Protein AF-Q9BGL7-F1 (afdb_monomer)

Solvent-accessible surface area (backbone atoms only — not comparable to full-atom values): 7805 Å² total; per-residue (Å²): 90,52,77,91,74,36,44,70,76,86,77,72,82,90,53,62,71,31,93,57,94,52,81,46,32,44,68,58,51,50,57,29,46,49,38,41,24,74,58,48,70,72,44,89,47,84,64,27,54,40,20,85,64,95,82,85,87,75,83,83,62,59,10,37,64,45,50,52,55,53,28,73,76,73,50,76,74,89,54,94,72,74,89,81,40,64,73,70,86,56,92,82,46,90,81,64,74,72,78,47,74,51,78,58,99,90,42,61,40,39,29,41,93,98,43,76,46,64,91,79,134

Mean predicted aligned error: 3.04 Å

Foldseek 3Di:
DDPDCQLPDDDDPVFDEDCFQDPPDPVLVVVLSNLVSLPDAADPFPPASSHPDDDDQGDRDGAQVSLVRSCVVVNFDPDPDGDHHHDDDDPPDPPDDFPDWDDDPNWIWTHDDSDIDTDDD

Secondary structure (DSSP, 8-state):
--STTTT-----TTS--BSSSSS-BHHHHHHHHHHHHTTPPPPS-TTSTT-SS----SS----HHHHHHHHHHH---SSSS---PPPPPPTT-TT---SEEEEETTEEEEEETTEEE----

pLDDT: mean 97.13, std 2.94, range [72.5, 98.81]

Sequence (121 aa):
PGVGIGGDAHFDDDEWWTSNFQDYNLYRVAAHEFGHSLGLAHSTDIGALMYPSYTFSGDVQLSQDDIDGIQAIYGPSQNPTQPVGPQTPEVCDSKLTFDAITTIRGEVMFFKDRFYMRTNP

Organism: Ovis aries (NCBI:txid9940)

Radius of gyration: 17.11 Å; Cα contacts (8 Å, |Δi|>4): 147; chains: 1; bounding box: 42×31×48 Å

InterPro domains:
  IPR001818 Peptidase M10, metallopeptidase [PF00413] (1-75)
  IPR018487 Hemopexin-like repeats [PF00045] (98-121)
  IPR018487 Hemopexin-like repeats [PS51642] (89-121)
  IPR021190 Peptidase M10A [PR00138] (29-54)
  IPR021190 Peptidase M10A [PR00138] (62-75)
  IPR024079 Metallopeptidase, catalytic domain superfamily [G3DSA:3.40.390.10] (1-83)
  IPR036375 Hemopexin-like domain superfamily [G3DSA:2.110.10.10] (84-121)
  IPR036375 Hemopexin-like domain superfamily [SSF50923] (85-120)

Structure (mmCIF, N/CA/C/O backbone):
data_AF-Q9BGL7-F1
#
_entry.id   AF-Q9BGL7-F1
#
loop_
_atom_site.group_PDB
_atom_site.id
_atom_site.type_symbol
_atom_site.label_atom_id
_atom_site.label_alt_id
_atom_site.label_comp_id
_atom_site.label_asym_id
_atom_site.label_entity_id
_atom_site.label_seq_id
_atom_site.pdbx_PDB_ins_code
_atom_site.Cartn_x
_atom_site.Cartn_y
_atom_site.Cartn_z
_atom_site.occupancy
_atom_site.B_iso_or_equiv
_atom_site.auth_seq_id
_atom_site.auth_comp_id
_atom_site.auth_asym_id
_atom_site.auth_atom_id
_atom_site.pdbx_PDB_model_num
ATOM 1 N N . PRO A 1 1 ? 11.298 -7.322 -14.234 1.00 90.25 1 PRO A N 1
ATOM 2 C CA . PRO A 1 1 ? 12.024 -6.444 -15.191 1.00 90.25 1 PRO A CA 1
ATOM 3 C C . PRO A 1 1 ? 12.777 -7.236 -16.278 1.00 90.25 1 PRO A C 1
ATOM 5 O O . PRO A 1 1 ? 13.497 -8.177 -15.947 1.00 90.25 1 PRO A O 1
ATOM 8 N N . GLY A 1 2 ? 12.619 -6.886 -17.561 1.00 93.62 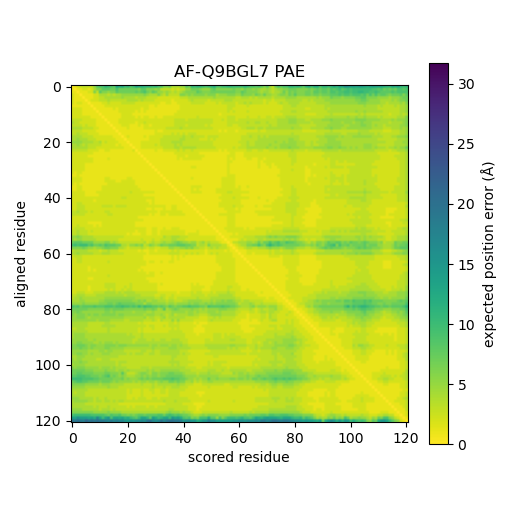2 GLY A N 1
ATOM 9 C CA . GLY A 1 2 ? 13.288 -7.616 -18.645 1.00 93.62 2 GLY A CA 1
ATOM 10 C C . GLY A 1 2 ? 13.076 -7.034 -20.045 1.00 93.62 2 GLY A C 1
ATOM 11 O O . GLY A 1 2 ? 12.510 -5.964 -20.206 1.00 93.62 2 GLY A O 1
ATOM 12 N N . VAL A 1 3 ? 13.557 -7.743 -21.068 1.00 96.06 3 VAL A N 1
ATOM 13 C CA . VAL A 1 3 ? 13.360 -7.375 -22.484 1.00 96.06 3 VAL A CA 1
ATOM 14 C C . VAL A 1 3 ? 11.988 -7.820 -23.001 1.00 96.06 3 VAL A C 1
ATOM 16 O O . VAL A 1 3 ? 11.363 -8.711 -22.426 1.00 96.06 3 VAL A O 1
ATOM 19 N N . GLY A 1 4 ? 11.539 -7.249 -24.121 1.00 96.88 4 GLY A N 1
ATOM 20 C CA . GLY A 1 4 ? 10.216 -7.545 -24.677 1.00 96.88 4 GLY A CA 1
ATOM 21 C C . GLY A 1 4 ? 9.127 -6.973 -23.774 1.00 96.88 4 GLY A C 1
ATOM 22 O O . GLY A 1 4 ? 9.187 -5.796 -23.453 1.00 96.88 4 GLY A O 1
ATOM 23 N N . ILE A 1 5 ? 8.197 -7.817 -23.326 1.00 96.44 5 ILE A N 1
ATOM 24 C CA . ILE A 1 5 ? 7.098 -7.443 -22.412 1.00 96.44 5 ILE A CA 1
ATOM 25 C C . ILE A 1 5 ? 7.534 -7.310 -20.937 1.00 96.44 5 ILE A C 1
ATOM 27 O O . ILE A 1 5 ? 6.720 -7.284 -20.015 1.00 96.44 5 ILE A O 1
ATOM 31 N N . GLY A 1 6 ? 8.842 -7.343 -20.674 1.00 97.62 6 GLY A N 1
ATOM 32 C CA . GLY A 1 6 ? 9.393 -7.364 -19.326 1.00 97.62 6 GLY A CA 1
ATOM 33 C C . GLY A 1 6 ? 9.222 -6.030 -18.604 1.00 97.62 6 GLY A C 1
ATOM 34 O O . GLY A 1 6 ? 10.095 -5.173 -18.675 1.00 97.62 6 GLY A O 1
ATOM 35 N N . GLY A 1 7 ? 8.163 -5.911 -17.810 1.00 97.75 7 GLY A N 1
ATOM 36 C CA . GLY A 1 7 ? 7.815 -4.683 -17.089 1.00 97.75 7 GLY A CA 1
ATOM 37 C C . GLY A 1 7 ? 6.502 -4.057 -17.553 1.00 97.75 7 GLY A C 1
ATOM 38 O O . GLY A 1 7 ? 6.088 -3.058 -16.969 1.00 97.75 7 GLY A O 1
ATOM 39 N N . ASP A 1 8 ? 5.842 -4.642 -18.551 1.00 98.62 8 ASP A N 1
ATOM 40 C CA . ASP A 1 8 ? 4.508 -4.229 -18.975 1.00 98.62 8 ASP A CA 1
ATOM 41 C C . ASP A 1 8 ? 3.498 -4.429 -17.834 1.00 98.62 8 ASP A C 1
ATOM 43 O O . ASP A 1 8 ? 3.573 -5.406 -17.085 1.00 98.62 8 ASP A O 1
ATOM 47 N N . ALA A 1 9 ? 2.547 -3.503 -17.722 1.00 98.50 9 ALA A N 1
ATOM 48 C CA . ALA A 1 9 ? 1.411 -3.581 -16.812 1.00 98.50 9 ALA A CA 1
ATOM 49 C C . ALA A 1 9 ? 0.126 -3.513 -17.641 1.00 98.50 9 ALA A C 1
ATOM 51 O O . ALA A 1 9 ? -0.032 -2.614 -18.471 1.00 98.50 9 ALA A O 1
ATOM 52 N N . HIS A 1 10 ? -0.774 -4.473 -17.440 1.00 98.38 10 HIS A N 1
ATOM 53 C CA . HIS A 1 10 ? -2.066 -4.531 -18.117 1.00 98.38 10 HIS A CA 1
ATOM 54 C C . HIS A 1 10 ? -3.174 -4.328 -17.088 1.00 98.38 10 HIS A C 1
ATOM 56 O O . HIS A 1 10 ? -3.134 -4.914 -16.010 1.00 98.38 10 HIS A O 1
ATOM 62 N N . PHE A 1 11 ? -4.163 -3.516 -17.443 1.00 98.56 11 PHE A N 1
ATOM 63 C CA . PHE A 1 11 ? -5.301 -3.181 -16.596 1.00 98.56 11 PHE A CA 1
ATOM 64 C C . PHE A 1 11 ? -6.564 -3.718 -17.265 1.00 98.56 11 PHE A C 1
ATOM 66 O O . PHE A 1 11 ? -6.704 -3.588 -18.482 1.00 98.56 11 PHE A O 1
ATOM 73 N N . ASP A 1 12 ? -7.443 -4.349 -16.490 1.00 98.56 12 ASP A N 1
ATOM 74 C CA . ASP A 1 12 ? -8.706 -4.882 -16.999 1.00 98.56 12 ASP A CA 1
ATOM 75 C C . ASP A 1 12 ? -9.666 -3.733 -17.351 1.00 98.56 12 ASP A C 1
ATOM 77 O O . ASP A 1 12 ? -9.986 -2.899 -16.505 1.00 98.56 12 ASP A O 1
ATOM 81 N N . ASP A 1 13 ? -10.086 -3.651 -18.612 1.00 98.31 13 ASP A N 1
ATOM 82 C CA . ASP A 1 13 ? -10.982 -2.592 -19.101 1.00 98.31 13 ASP A CA 1
ATOM 83 C C . ASP A 1 13 ? -12.460 -2.895 -18.791 1.00 98.31 13 ASP A C 1
ATOM 85 O O . ASP A 1 13 ? -13.316 -2.029 -18.966 1.00 98.31 13 ASP A O 1
ATOM 89 N N . ASP A 1 14 ? -12.766 -4.099 -18.286 1.00 98.44 14 ASP A N 1
ATOM 90 C CA . ASP A 1 14 ? -14.087 -4.414 -17.734 1.00 98.44 14 ASP A CA 1
ATOM 91 C C . ASP A 1 14 ? -14.310 -3.735 -16.362 1.00 98.44 14 ASP A C 1
ATOM 93 O O . ASP A 1 14 ? -15.455 -3.607 -15.912 1.00 98.44 14 ASP A O 1
ATOM 97 N N . GLU A 1 15 ? -13.243 -3.247 -15.712 1.00 98.19 15 GLU A N 1
ATOM 98 C CA . GLU A 1 15 ? -13.324 -2.527 -14.441 1.00 98.19 15 GLU A CA 1
ATOM 99 C C . GLU A 1 15 ? -13.648 -1.039 -14.619 1.00 98.19 15 GLU A C 1
ATOM 101 O O . GLU A 1 15 ? -13.128 -0.336 -15.489 1.00 98.19 15 GLU A O 1
ATOM 106 N N . TRP A 1 16 ? -14.483 -0.503 -13.724 1.00 98.19 16 TRP A N 1
ATOM 107 C CA . TRP A 1 16 ? -14.784 0.928 -13.711 1.00 98.19 16 TRP A CA 1
ATOM 108 C C . TRP A 1 16 ? -13.669 1.716 -13.013 1.00 98.19 16 TRP A C 1
ATOM 110 O O . TRP A 1 16 ? -13.669 1.893 -11.792 1.00 98.19 16 TRP A O 1
ATOM 120 N N . TRP A 1 17 ? -12.715 2.214 -13.799 1.00 98.56 17 TRP A N 1
ATOM 121 C CA . TRP A 1 17 ? -11.580 2.983 -13.293 1.00 98.56 17 TRP A CA 1
ATOM 122 C C . TRP A 1 17 ? -11.982 4.350 -12.740 1.00 98.56 17 TRP A C 1
ATOM 124 O O . TRP A 1 17 ? -12.583 5.183 -13.424 1.00 98.56 17 TRP A O 1
ATOM 134 N N . THR A 1 18 ? -11.577 4.622 -11.501 1.00 98.25 18 THR A N 1
ATOM 135 C CA . THR A 1 18 ? -11.852 5.887 -10.814 1.00 98.25 18 THR A CA 1
ATOM 136 C C . THR A 1 18 ? -10.568 6.623 -10.434 1.00 98.25 18 THR A C 1
ATOM 138 O O . THR A 1 18 ? -9.466 6.069 -10.397 1.00 98.25 18 THR A O 1
ATOM 141 N N . SER A 1 19 ? -10.722 7.907 -10.116 1.00 97.00 19 SER A N 1
ATOM 142 C CA . SER A 1 19 ? -9.680 8.760 -9.536 1.00 97.00 19 SER A CA 1
ATOM 143 C C . SER A 1 19 ? -10.022 9.218 -8.113 1.00 97.00 19 SER A C 1
ATOM 145 O O . SER A 1 19 ? -9.426 10.168 -7.607 1.00 97.00 19 SER A O 1
ATOM 147 N N . ASN A 1 20 ? -11.016 8.588 -7.480 1.00 96.25 20 ASN A N 1
ATOM 148 C CA . ASN A 1 20 ? -11.516 8.940 -6.152 1.00 96.25 20 ASN A CA 1
ATOM 149 C C . ASN A 1 20 ? -11.575 7.683 -5.258 1.00 96.25 20 ASN A C 1
ATOM 151 O O . ASN A 1 20 ? -10.883 6.708 -5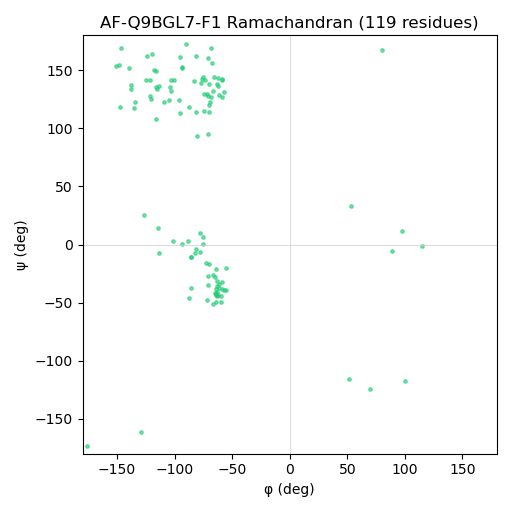.530 1.00 96.25 20 ASN A O 1
ATOM 155 N N . PHE A 1 21 ? -12.342 7.714 -4.168 1.00 96.06 21 PHE A N 1
ATOM 156 C CA . PHE A 1 21 ? -12.434 6.603 -3.214 1.00 96.06 21 PHE A CA 1
ATOM 157 C C . PHE A 1 21 ? -13.312 5.428 -3.652 1.00 96.06 21 PHE A C 1
ATOM 159 O O . PHE A 1 21 ? -13.404 4.447 -2.924 1.00 96.06 21 PHE A O 1
ATOM 166 N N . GLN A 1 22 ? -14.013 5.556 -4.775 1.00 97.12 22 GLN A N 1
ATOM 167 C CA . GLN A 1 22 ? -14.846 4.499 -5.323 1.00 97.12 22 GLN A CA 1
ATOM 168 C C . GLN A 1 22 ? -13.965 3.460 -6.003 1.00 97.12 22 GLN A C 1
ATOM 170 O O . GLN A 1 22 ? -13.024 3.809 -6.717 1.00 97.12 22 GLN A O 1
ATOM 175 N N . ASP A 1 23 ? -14.298 2.193 -5.818 1.00 96.75 23 ASP A N 1
ATOM 176 C CA . ASP A 1 23 ? -13.549 1.117 -6.450 1.00 96.75 23 ASP A CA 1
ATOM 177 C C . ASP A 1 23 ? -13.815 1.112 -7.972 1.00 96.75 23 ASP A C 1
ATOM 179 O O . ASP A 1 23 ? -14.950 1.345 -8.394 1.00 96.75 23 ASP A O 1
ATOM 183 N N . TYR A 1 24 ? -12.811 0.911 -8.833 1.00 97.94 24 TYR A N 1
ATOM 184 C CA . TYR A 1 24 ? -11.384 0.711 -8.530 1.00 97.94 24 TYR A CA 1
ATOM 185 C C . TYR A 1 24 ? -10.558 1.964 -8.837 1.00 97.94 24 TYR A C 1
ATOM 187 O O . TYR A 1 24 ? -10.530 2.459 -9.964 1.00 97.94 24 TYR A O 1
ATOM 195 N N . ASN A 1 25 ? -9.825 2.471 -7.844 1.00 98.44 25 ASN A N 1
ATOM 196 C CA . ASN A 1 25 ? -8.935 3.615 -8.050 1.00 98.44 25 ASN A CA 1
ATOM 197 C C . ASN A 1 25 ? -7.715 3.239 -8.919 1.00 98.44 25 ASN A C 1
ATOM 199 O O . ASN A 1 25 ? -6.844 2.484 -8.478 1.00 98.44 25 ASN A O 1
ATOM 203 N N . LEU A 1 26 ? -7.614 3.815 -10.123 1.00 98.44 26 LEU A N 1
ATOM 204 C CA . LEU A 1 26 ? -6.561 3.484 -11.093 1.00 98.44 26 LEU A CA 1
ATOM 205 C C . LEU A 1 26 ? -5.160 3.841 -10.583 1.00 98.44 26 LEU A C 1
ATOM 207 O O . LEU A 1 26 ? -4.218 3.087 -10.801 1.00 98.44 26 LEU A O 1
ATOM 211 N N . TYR A 1 27 ? -5.008 4.963 -9.872 1.00 98.38 27 TYR A N 1
ATOM 212 C CA . TYR A 1 27 ? -3.709 5.367 -9.324 1.00 98.38 27 TYR A CA 1
ATOM 213 C C . TYR A 1 27 ? -3.194 4.354 -8.291 1.00 98.38 27 TYR A C 1
ATOM 215 O O . TYR A 1 27 ? -2.021 3.985 -8.319 1.00 98.38 27 TYR A O 1
ATOM 223 N N . ARG A 1 28 ? -4.080 3.838 -7.430 1.00 98.50 28 ARG A N 1
ATOM 224 C CA . ARG A 1 28 ? -3.754 2.796 -6.446 1.00 98.50 28 ARG A CA 1
ATOM 225 C C . ARG A 1 28 ? -3.312 1.485 -7.095 1.00 98.50 28 ARG A C 1
ATOM 227 O O . ARG A 1 28 ? -2.358 0.878 -6.604 1.00 98.50 28 ARG A O 1
ATOM 234 N N . VAL A 1 29 ? -4.015 1.036 -8.136 1.00 98.62 29 VAL A N 1
ATOM 235 C CA . VAL A 1 29 ? -3.689 -0.220 -8.834 1.00 98.62 29 VAL A CA 1
ATOM 236 C C . VAL A 1 29 ? -2.413 -0.051 -9.652 1.00 98.62 29 VAL A C 1
ATOM 238 O O . VAL A 1 29 ? -1.483 -0.827 -9.486 1.00 98.62 29 VAL A O 1
ATOM 241 N N . ALA A 1 30 ? -2.289 1.024 -10.434 1.00 98.69 30 ALA A N 1
ATOM 242 C CA . ALA A 1 30 ? -1.087 1.285 -11.224 1.00 98.69 30 ALA A CA 1
ATOM 243 C C . ALA A 1 30 ? 0.183 1.363 -10.368 1.00 98.69 30 ALA A C 1
ATOM 245 O O . ALA A 1 30 ? 1.222 0.844 -10.764 1.00 98.69 30 ALA A O 1
ATOM 246 N N . ALA A 1 31 ? 0.105 1.961 -9.177 1.00 98.69 31 ALA A N 1
ATOM 247 C CA . ALA A 1 31 ? 1.244 2.008 -8.270 1.00 98.69 31 ALA A CA 1
ATOM 248 C C . ALA A 1 31 ? 1.684 0.600 -7.800 1.00 98.69 31 ALA A C 1
ATOM 250 O O . ALA A 1 31 ? 2.884 0.361 -7.675 1.00 98.69 31 ALA A O 1
ATOM 251 N N . HIS A 1 32 ? 0.744 -0.332 -7.590 1.00 98.75 32 HIS A N 1
ATOM 252 C CA . HIS A 1 32 ? 1.040 -1.740 -7.285 1.00 98.75 32 HIS A CA 1
ATOM 253 C C . HIS A 1 32 ? 1.689 -2.445 -8.481 1.00 98.75 32 HIS A C 1
ATOM 255 O O . HIS A 1 32 ? 2.775 -3.010 -8.357 1.00 98.75 32 HIS A O 1
ATOM 261 N N . GLU A 1 33 ? 1.078 -2.343 -9.664 1.00 98.81 33 GLU A N 1
ATOM 262 C CA . GLU A 1 33 ? 1.591 -3.010 -10.866 1.00 98.81 33 GLU A CA 1
ATOM 263 C C . GLU A 1 33 ? 2.989 -2.513 -11.246 1.00 98.81 33 GLU A C 1
ATOM 265 O O . GLU A 1 33 ? 3.866 -3.297 -11.607 1.00 98.81 33 GLU A O 1
ATOM 270 N N . PHE A 1 34 ? 3.262 -1.216 -11.084 1.00 98.81 34 PHE A N 1
ATOM 271 C CA . PHE A 1 34 ? 4.604 -0.684 -11.308 1.00 98.81 34 PHE A CA 1
ATOM 272 C C . PHE A 1 34 ? 5.629 -1.197 -10.293 1.00 98.81 34 PHE A C 1
ATOM 274 O O . PHE A 1 34 ? 6.804 -1.318 -10.643 1.00 98.81 34 PHE A O 1
ATOM 281 N N . GLY A 1 35 ? 5.218 -1.576 -9.081 1.00 98.81 35 GLY A N 1
ATOM 282 C CA . GLY A 1 35 ? 6.080 -2.316 -8.164 1.00 98.81 35 GLY A CA 1
ATOM 283 C C . GLY A 1 35 ? 6.537 -3.651 -8.761 1.00 98.81 35 GLY A C 1
ATOM 284 O O . GLY A 1 35 ? 7.736 -3.944 -8.754 1.00 98.81 35 GLY A O 1
ATOM 285 N N . HIS A 1 36 ? 5.631 -4.413 -9.382 1.00 98.75 36 HIS A N 1
ATOM 286 C CA . HIS A 1 36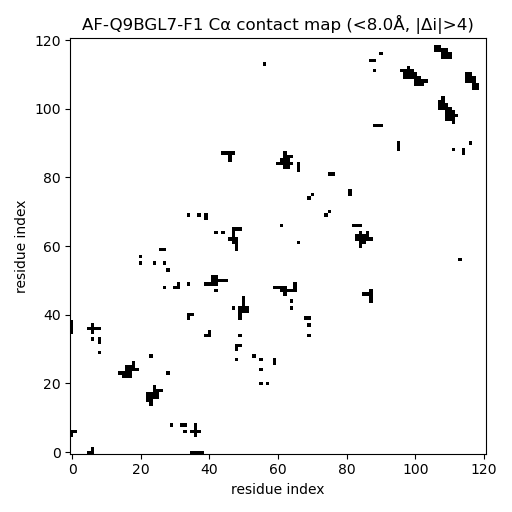 ? 5.987 -5.632 -10.121 1.00 98.75 36 HIS A CA 1
ATOM 287 C C . HIS A 1 36 ? 6.879 -5.358 -11.328 1.00 98.75 36 HIS A C 1
ATOM 289 O O . HIS A 1 36 ? 7.880 -6.057 -11.532 1.00 98.75 36 HIS A O 1
ATOM 295 N N . SER A 1 37 ? 6.578 -4.314 -12.103 1.00 98.75 37 SER A N 1
ATOM 296 C CA . SER A 1 37 ? 7.416 -3.899 -13.232 1.00 98.75 37 SER A CA 1
ATOM 297 C C . SER A 1 37 ? 8.863 -3.637 -12.798 1.00 98.75 37 SER A C 1
ATOM 299 O O . SER A 1 37 ? 9.807 -4.046 -13.485 1.00 98.75 37 SER A O 1
ATOM 301 N N . LEU A 1 38 ? 9.032 -3.034 -11.616 1.00 98.62 38 LEU A N 1
ATOM 302 C CA . LEU A 1 38 ? 10.314 -2.746 -10.968 1.00 98.62 38 LEU A CA 1
ATOM 303 C C . LEU A 1 38 ? 10.920 -3.948 -10.218 1.00 98.62 38 LEU A C 1
ATOM 305 O O . LEU A 1 38 ? 12.056 -3.879 -9.762 1.00 98.62 38 LEU A O 1
ATOM 309 N N . GLY A 1 39 ? 10.231 -5.087 -10.156 1.00 98.44 39 GLY A N 1
ATOM 310 C CA . GLY A 1 39 ? 10.770 -6.340 -9.627 1.00 98.44 39 GLY A CA 1
ATOM 311 C C . GLY A 1 39 ? 10.418 -6.649 -8.173 1.00 98.44 39 GLY 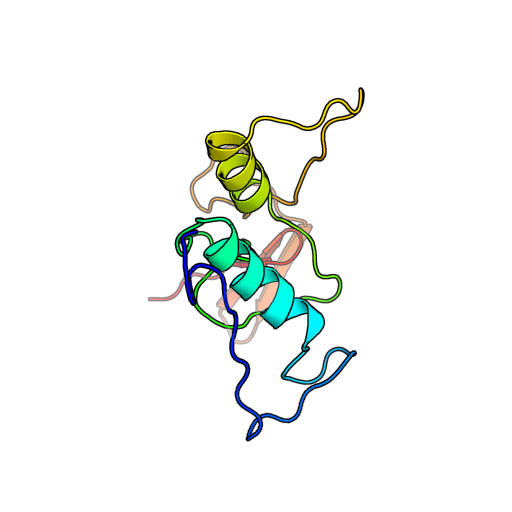A C 1
ATOM 312 O O . GLY A 1 39 ? 10.991 -7.587 -7.620 1.00 98.44 39 GLY A O 1
ATOM 313 N N . LEU A 1 40 ? 9.480 -5.921 -7.565 1.00 98.75 40 LEU A N 1
ATOM 314 C CA . LEU A 1 40 ? 8.899 -6.311 -6.282 1.00 98.75 40 LEU A CA 1
ATOM 315 C C . LEU A 1 40 ? 7.938 -7.490 -6.462 1.00 98.75 40 LEU A C 1
ATOM 317 O O . LEU A 1 40 ? 7.185 -7.566 -7.434 1.00 98.75 40 LEU A O 1
ATOM 321 N N . ALA A 1 41 ? 7.956 -8.413 -5.504 1.00 98.56 41 ALA A N 1
ATOM 322 C CA . ALA A 1 41 ? 6.924 -9.432 -5.359 1.00 98.56 41 ALA A CA 1
ATOM 323 C C . ALA A 1 41 ? 5.801 -8.913 -4.449 1.00 98.56 41 ALA A C 1
ATOM 325 O O . ALA A 1 41 ? 5.923 -7.850 -3.841 1.00 98.56 41 ALA A O 1
ATOM 326 N N . HIS A 1 42 ? 4.716 -9.678 -4.340 1.00 98.75 42 HIS A N 1
ATOM 327 C CA . HIS A 1 42 ? 3.690 -9.392 -3.344 1.00 98.75 42 HIS A CA 1
ATOM 328 C C . HIS A 1 42 ? 4.264 -9.410 -1.923 1.00 98.75 42 HIS A C 1
ATOM 330 O O . HIS A 1 42 ? 5.075 -10.279 -1.588 1.00 98.75 42 HIS A O 1
ATOM 336 N N . SER A 1 43 ? 3.764 -8.504 -1.087 1.00 98.69 43 SER A N 1
ATOM 337 C CA . SER A 1 43 ? 4.023 -8.489 0.351 1.00 98.69 43 SER A CA 1
ATOM 338 C C . SER A 1 43 ? 2.931 -9.231 1.122 1.00 98.69 43 SER A C 1
ATOM 340 O O . SER A 1 43 ? 1.776 -9.309 0.696 1.00 98.69 43 SER A O 1
ATOM 342 N N . THR A 1 44 ? 3.288 -9.771 2.285 1.00 98.44 44 THR A N 1
ATOM 343 C CA . THR A 1 44 ? 2.322 -10.276 3.271 1.00 98.44 44 THR A CA 1
ATOM 344 C C . THR A 1 44 ? 1.816 -9.182 4.212 1.00 98.44 44 THR A C 1
ATOM 346 O O . THR A 1 44 ? 0.871 -9.425 4.961 1.00 98.44 44 THR A O 1
ATOM 349 N N . ASP A 1 45 ? 2.430 -7.997 4.191 1.00 98.38 45 ASP A N 1
ATOM 350 C CA . ASP A 1 45 ? 1.992 -6.841 4.964 1.00 98.38 45 ASP A CA 1
ATOM 351 C C . ASP A 1 45 ? 0.731 -6.224 4.333 1.00 98.38 45 ASP A C 1
ATOM 353 O O . ASP A 1 45 ? 0.769 -5.677 3.234 1.00 98.38 45 ASP A O 1
ATOM 357 N N . ILE A 1 46 ? -0.397 -6.278 5.048 1.00 97.69 46 ILE A N 1
ATOM 358 C CA . ILE A 1 46 ? -1.692 -5.741 4.595 1.00 97.69 46 ILE A CA 1
ATOM 359 C C . ILE A 1 46 ? -1.697 -4.217 4.392 1.00 97.69 46 ILE A C 1
ATOM 361 O O . ILE A 1 46 ? -2.552 -3.685 3.681 1.00 97.69 46 ILE A O 1
ATOM 365 N N . GLY A 1 47 ? -0.769 -3.498 5.023 1.00 97.44 47 GLY A N 1
ATOM 366 C CA . GLY A 1 47 ? -0.611 -2.055 4.862 1.00 97.44 47 GLY A CA 1
ATOM 367 C C . GLY A 1 47 ? 0.261 -1.645 3.682 1.00 97.44 47 GLY A C 1
ATOM 368 O O . GLY A 1 47 ? 0.279 -0.450 3.359 1.00 97.44 47 GLY A O 1
ATOM 369 N N . ALA A 1 48 ? 0.964 -2.602 3.068 1.00 98.38 48 ALA A N 1
ATOM 370 C CA . ALA A 1 48 ? 1.809 -2.382 1.908 1.00 98.38 48 ALA A CA 1
ATOM 371 C C . ALA A 1 48 ? 0.983 -2.198 0.638 1.00 98.38 48 ALA A C 1
ATOM 373 O O . ALA A 1 48 ? -0.044 -2.846 0.412 1.00 98.38 48 ALA A O 1
ATOM 374 N N . LEU A 1 49 ? 1.467 -1.318 -0.230 1.00 98.31 49 LEU A N 1
ATOM 375 C CA . LEU A 1 49 ? 0.931 -1.137 -1.566 1.00 98.31 49 LEU A CA 1
ATOM 376 C C . LEU A 1 49 ? 1.007 -2.452 -2.347 1.00 98.31 49 LEU A C 1
ATOM 378 O O . LEU A 1 4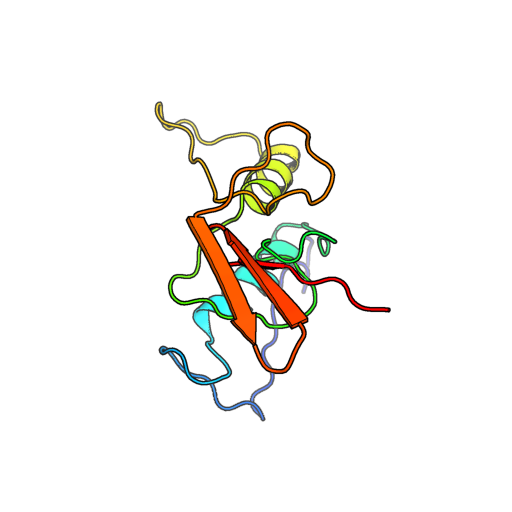9 ? 0.041 -2.778 -3.042 1.00 98.31 49 LEU A O 1
ATOM 382 N N . MET A 1 50 ? 2.098 -3.210 -2.165 1.00 98.75 50 MET A N 1
ATOM 383 C CA . MET A 1 50 ? 2.354 -4.524 -2.767 1.00 98.75 50 MET A CA 1
ATOM 384 C C . MET A 1 50 ? 1.569 -5.691 -2.142 1.00 98.75 50 MET A C 1
ATOM 386 O O . MET A 1 50 ? 1.792 -6.843 -2.519 1.00 98.75 50 MET A O 1
ATOM 390 N N . TYR A 1 51 ? 0.638 -5.451 -1.213 1.00 98.62 51 TYR A N 1
ATOM 391 C CA . TYR A 1 51 ? -0.283 -6.499 -0.761 1.00 98.62 51 TYR A CA 1
ATOM 392 C C . TYR A 1 51 ? -1.171 -6.984 -1.928 1.00 98.62 51 TYR A C 1
ATOM 394 O O . TYR A 1 51 ? -1.684 -6.144 -2.669 1.00 98.62 51 TYR A O 1
ATOM 402 N N . PRO A 1 52 ? -1.394 -8.302 -2.109 1.00 98.31 52 PRO A N 1
ATOM 403 C CA . PRO A 1 52 ? -2.027 -8.851 -3.316 1.00 98.31 52 PRO A CA 1
ATOM 404 C C . PRO A 1 52 ? -3.521 -8.541 -3.467 1.00 98.31 52 PRO A C 1
ATOM 406 O O . PRO A 1 52 ? -4.083 -8.742 -4.538 1.00 98.31 52 PRO A O 1
ATOM 409 N N . SER A 1 53 ? -4.210 -8.131 -2.399 1.00 98.31 53 SER A N 1
ATOM 410 C CA . SER A 1 53 ? -5.632 -7.769 -2.472 1.00 98.31 53 SER A CA 1
ATOM 411 C C . SER A 1 53 ? -5.806 -6.257 -2.533 1.00 98.31 53 SER A C 1
ATOM 413 O O . SER A 1 53 ? -5.118 -5.524 -1.822 1.00 98.31 53 SER A O 1
ATOM 415 N N . TYR A 1 54 ? -6.770 -5.796 -3.335 1.00 97.19 54 TYR A N 1
ATOM 416 C CA . TYR A 1 54 ? -7.089 -4.376 -3.443 1.00 97.19 54 TYR A CA 1
ATOM 417 C C . TYR A 1 54 ? -7.501 -3.792 -2.085 1.00 97.19 54 TYR A C 1
ATOM 419 O O . TYR A 1 54 ? -8.406 -4.292 -1.416 1.00 97.19 54 TYR A O 1
ATOM 427 N N . THR A 1 55 ? -6.836 -2.705 -1.695 1.00 94.25 55 THR A N 1
ATOM 428 C CA . THR A 1 55 ? -7.155 -1.916 -0.504 1.00 94.25 55 THR A CA 1
ATOM 429 C C . THR A 1 55 ? -7.042 -0.432 -0.827 1.00 94.25 55 THR A C 1
ATOM 431 O O . THR A 1 55 ? -6.081 0.010 -1.466 1.00 94.25 55 THR A O 1
ATOM 434 N N . PHE A 1 56 ? -7.997 0.363 -0.348 1.00 94.88 56 PHE A N 1
ATOM 435 C CA . PHE A 1 56 ? -7.979 1.813 -0.504 1.00 94.88 56 PHE A CA 1
ATOM 436 C C . PHE A 1 56 ? -8.331 2.495 0.818 1.00 94.88 56 PHE A C 1
ATOM 438 O O . PHE A 1 56 ? -9.374 2.236 1.410 1.00 94.88 56 PHE A O 1
ATOM 445 N N . SER A 1 57 ? -7.428 3.346 1.308 1.00 91.69 57 SER A N 1
ATOM 446 C CA . SER A 1 57 ? -7.543 4.015 2.617 1.00 91.69 57 SER A CA 1
ATOM 447 C C . SER A 1 57 ? -7.404 5.538 2.513 1.00 91.69 57 SER A C 1
ATOM 449 O O . SER A 1 57 ? -7.017 6.195 3.476 1.00 91.69 57 SER A O 1
ATOM 451 N N . GLY A 1 58 ? -7.728 6.104 1.344 1.00 90.81 58 GLY A N 1
ATOM 452 C CA . GLY A 1 58 ? -7.519 7.516 1.031 1.00 90.81 58 GLY A CA 1
ATOM 453 C C . GLY A 1 58 ? -6.259 7.707 0.195 1.00 90.81 58 GLY A C 1
ATOM 454 O O . GLY A 1 58 ? -6.183 7.208 -0.924 1.00 90.81 58 GLY A O 1
ATOM 455 N N . ASP A 1 59 ? -5.272 8.425 0.720 1.00 92.12 59 ASP A N 1
ATOM 456 C CA . ASP A 1 59 ? -4.062 8.736 -0.040 1.00 92.12 59 ASP A CA 1
ATOM 457 C C . ASP A 1 59 ? -3.232 7.477 -0.344 1.00 92.12 59 ASP A C 1
ATOM 459 O O . ASP A 1 59 ? -2.948 6.653 0.533 1.00 92.12 59 ASP A O 1
ATOM 463 N N . VAL A 1 60 ? -2.818 7.336 -1.606 1.00 96.44 60 VAL A N 1
ATOM 464 C CA . VAL A 1 60 ? -1.918 6.262 -2.044 1.00 96.44 60 VAL A CA 1
ATOM 465 C C . VAL A 1 60 ? -0.488 6.670 -1.709 1.00 96.44 60 VAL A C 1
ATOM 467 O O . VAL A 1 60 ? 0.049 7.629 -2.264 1.00 96.44 60 VAL A O 1
ATOM 470 N N . GLN A 1 61 ? 0.119 5.919 -0.798 1.00 96.00 61 GLN A N 1
ATOM 471 C CA . GLN A 1 61 ? 1.469 6.133 -0.289 1.00 96.00 61 GLN A CA 1
ATOM 472 C C . GLN A 1 61 ? 2.180 4.789 -0.133 1.00 96.00 61 GLN A C 1
ATOM 474 O O . GLN A 1 61 ? 1.528 3.770 0.098 1.00 96.00 61 GLN A O 1
ATOM 479 N N . LEU A 1 62 ? 3.508 4.804 -0.241 1.00 98.06 62 LEU A N 1
ATOM 480 C CA . LEU A 1 62 ? 4.349 3.637 0.018 1.00 98.06 62 LEU A CA 1
ATOM 481 C C . LEU A 1 62 ? 4.386 3.362 1.522 1.00 98.06 62 LEU A C 1
ATOM 483 O O . LEU A 1 62 ? 4.664 4.284 2.292 1.00 98.06 62 LEU A O 1
ATOM 487 N N . SER A 1 63 ? 4.125 2.124 1.943 1.00 98.19 63 SER A N 1
ATOM 488 C CA . SER A 1 63 ? 4.417 1.697 3.312 1.00 98.19 63 SER A CA 1
ATOM 489 C C . SER A 1 63 ? 5.929 1.628 3.535 1.00 98.19 63 SER A C 1
ATOM 491 O O . SER A 1 63 ? 6.720 1.706 2.591 1.00 98.19 63 SER A O 1
ATOM 493 N N . GLN A 1 64 ? 6.352 1.469 4.790 1.00 98.44 64 GLN A N 1
ATOM 494 C CA . GLN A 1 64 ? 7.769 1.226 5.056 1.00 98.44 64 GLN A CA 1
ATOM 495 C C . GLN A 1 64 ? 8.261 -0.075 4.394 1.00 98.44 64 GLN A C 1
ATOM 497 O O . GLN A 1 64 ? 9.378 -0.097 3.891 1.00 98.44 64 GLN A O 1
ATOM 502 N N . ASP A 1 65 ? 7.413 -1.105 4.309 1.00 98.75 65 ASP A N 1
ATOM 503 C CA . ASP A 1 65 ? 7.715 -2.372 3.627 1.00 98.75 65 ASP A CA 1
ATOM 504 C C . ASP A 1 65 ? 7.969 -2.172 2.119 1.00 98.75 65 ASP A C 1
ATOM 506 O O . ASP A 1 65 ? 8.966 -2.662 1.587 1.00 98.75 65 ASP A O 1
ATOM 510 N N . ASP A 1 66 ? 7.149 -1.357 1.440 1.00 98.81 66 ASP A N 1
ATOM 511 C CA . ASP A 1 66 ? 7.363 -1.032 0.022 1.00 98.81 66 ASP A CA 1
ATOM 512 C C . ASP A 1 66 ? 8.674 -0.245 -0.190 1.00 98.81 66 ASP A C 1
ATOM 514 O O . ASP A 1 66 ? 9.415 -0.492 -1.148 1.00 98.81 66 ASP A O 1
ATOM 518 N N . ILE A 1 67 ? 8.967 0.714 0.703 1.00 98.75 67 ILE A N 1
ATOM 519 C CA . ILE A 1 67 ? 10.191 1.532 0.665 1.00 98.75 67 ILE A CA 1
ATOM 520 C C . ILE A 1 67 ? 11.424 0.649 0.864 1.00 98.75 67 ILE A C 1
ATOM 522 O O . ILE A 1 67 ? 12.366 0.732 0.075 1.00 98.75 67 ILE A O 1
ATOM 526 N N . ASP A 1 68 ? 11.420 -0.202 1.886 1.00 98.62 68 ASP A N 1
ATOM 527 C CA . ASP A 1 68 ? 12.541 -1.087 2.194 1.00 98.62 68 ASP A CA 1
ATOM 528 C C . ASP A 1 68 ? 12.763 -2.087 1.051 1.00 98.62 68 ASP A C 1
ATOM 530 O O . ASP A 1 68 ? 13.897 -2.286 0.605 1.00 98.62 68 ASP A O 1
ATOM 534 N N . GLY A 1 69 ? 11.679 -2.649 0.504 1.00 98.62 69 GLY A N 1
ATOM 535 C CA . GLY A 1 69 ? 11.721 -3.567 -0.630 1.00 98.62 69 GLY A CA 1
ATOM 536 C C . GLY A 1 69 ? 12.344 -2.942 -1.877 1.00 98.62 69 GLY A C 1
ATOM 537 O O . GLY A 1 69 ? 13.258 -3.519 -2.472 1.00 98.62 69 GLY A O 1
ATOM 538 N N . ILE A 1 70 ? 11.903 -1.743 -2.276 1.00 98.75 70 ILE A N 1
ATOM 539 C CA . ILE A 1 70 ? 12.430 -1.110 -3.494 1.00 98.75 70 ILE A CA 1
ATOM 540 C C . ILE A 1 70 ? 13.872 -0.624 -3.307 1.00 98.75 70 ILE A C 1
ATOM 54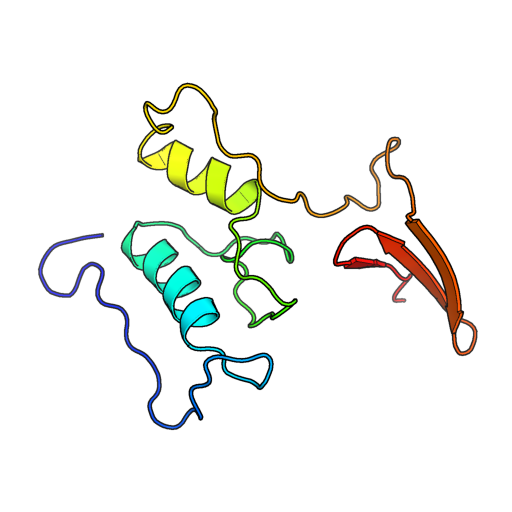2 O O . ILE A 1 70 ? 14.693 -0.733 -4.224 1.00 98.75 70 ILE A O 1
ATOM 546 N N . GLN A 1 71 ? 14.217 -0.148 -2.108 1.00 98.56 71 GLN A N 1
ATOM 547 C CA . GLN A 1 71 ? 15.580 0.267 -1.782 1.00 98.56 71 GLN A CA 1
ATOM 548 C C . GLN A 1 71 ? 16.540 -0.921 -1.663 1.00 98.56 71 GLN A C 1
ATOM 550 O O . GLN A 1 71 ? 17.723 -0.762 -1.955 1.00 98.56 71 GLN A O 1
ATOM 555 N N . ALA A 1 72 ? 16.066 -2.120 -1.320 1.00 98.50 72 ALA A N 1
ATOM 556 C CA . ALA A 1 72 ? 16.895 -3.324 -1.350 1.00 98.50 72 ALA A CA 1
ATOM 557 C C . ALA A 1 72 ? 17.355 -3.691 -2.775 1.00 98.50 72 ALA A C 1
ATOM 559 O O . ALA A 1 72 ? 18.424 -4.280 -2.940 1.00 98.50 72 ALA A O 1
ATOM 560 N N . ILE A 1 73 ? 16.581 -3.322 -3.804 1.00 98.50 73 ILE A N 1
ATOM 561 C CA . ILE A 1 73 ? 16.921 -3.569 -5.213 1.00 98.50 73 ILE A CA 1
ATOM 562 C C . ILE A 1 73 ? 17.779 -2.431 -5.782 1.00 98.50 73 ILE A C 1
ATOM 564 O O . ILE A 1 73 ? 18.783 -2.686 -6.449 1.00 98.50 73 ILE A O 1
ATOM 568 N N . TYR A 1 74 ? 17.390 -1.178 -5.534 1.00 98.38 74 TYR A N 1
ATOM 569 C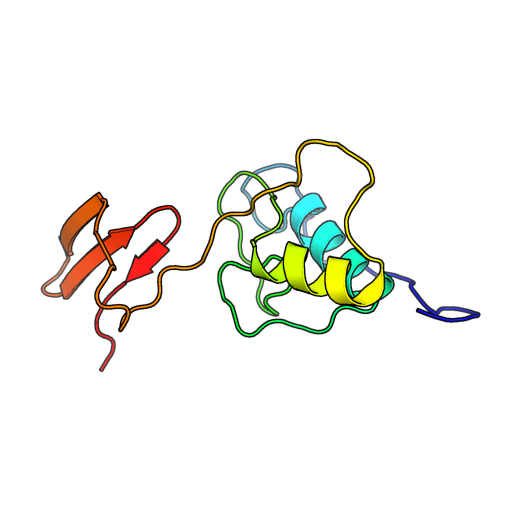 CA . TYR A 1 74 ? 17.943 -0.016 -6.244 1.00 98.38 74 TYR A CA 1
ATOM 570 C C . TYR A 1 74 ? 18.761 0.945 -5.373 1.00 98.38 74 TYR A C 1
ATOM 572 O O . TYR A 1 74 ? 19.398 1.858 -5.898 1.00 98.38 74 TYR A O 1
ATOM 580 N N . GLY A 1 75 ? 18.779 0.734 -4.059 1.00 98.12 75 GLY A N 1
ATOM 581 C CA . GLY A 1 75 ? 19.348 1.658 -3.085 1.00 98.12 75 GLY A CA 1
ATOM 582 C C . GLY A 1 75 ? 18.421 2.835 -2.740 1.00 98.12 75 GLY A C 1
ATOM 583 O O . GLY A 1 75 ? 17.417 3.078 -3.415 1.00 98.12 75 GLY A O 1
ATOM 584 N N . PRO A 1 76 ? 18.743 3.583 -1.670 1.00 97.56 76 PRO A N 1
ATOM 585 C CA . PRO A 1 76 ? 18.006 4.779 -1.280 1.00 97.56 76 PRO A CA 1
ATOM 586 C C . PRO A 1 76 ? 18.232 5.939 -2.255 1.00 97.56 76 PRO A C 1
ATOM 588 O O . PRO A 1 76 ? 19.226 6.001 -2.983 1.00 97.56 76 PRO A O 1
ATOM 591 N N . SER A 1 77 ? 17.323 6.914 -2.228 1.00 96.38 77 SER A N 1
ATOM 592 C CA . SER A 1 77 ? 17.488 8.139 -3.015 1.00 96.38 77 SER A CA 1
ATOM 593 C C . SER A 1 77 ? 18.655 8.988 -2.491 1.00 96.38 77 SER A C 1
ATOM 595 O O . SER A 1 77 ? 18.980 8.944 -1.306 1.00 96.38 77 SER A O 1
ATOM 597 N N . GLN A 1 78 ? 19.244 9.838 -3.338 1.00 97.12 78 GLN A N 1
ATOM 598 C CA . GLN A 1 78 ? 20.284 10.794 -2.913 1.00 97.12 78 GLN A CA 1
ATOM 599 C C . GLN A 1 78 ? 19.734 12.004 -2.138 1.00 97.12 78 GLN A C 1
ATOM 601 O O . GLN A 1 78 ? 20.503 12.885 -1.751 1.00 97.12 78 GLN A O 1
ATOM 606 N N . ASN A 1 79 ? 18.418 12.080 -1.918 1.00 96.19 79 ASN A N 1
ATOM 607 C CA . ASN A 1 79 ? 17.848 13.158 -1.122 1.00 96.19 79 ASN A CA 1
ATOM 608 C C . ASN A 1 79 ? 18.370 13.071 0.321 1.00 96.19 79 ASN A C 1
ATOM 610 O O . ASN A 1 79 ? 18.435 11.979 0.888 1.00 96.19 79 ASN A O 1
ATOM 614 N N . PRO A 1 80 ? 18.723 14.206 0.948 1.00 93.50 80 PRO A N 1
ATOM 615 C CA . PRO A 1 80 ? 19.250 14.202 2.312 1.00 93.50 80 PRO A CA 1
ATOM 616 C C . PRO A 1 80 ? 18.219 13.684 3.322 1.00 93.50 80 PRO A C 1
ATOM 618 O O . PRO A 1 80 ? 18.583 13.054 4.311 1.00 93.50 80 PRO A O 1
ATOM 621 N N . THR A 1 81 ? 16.935 13.918 3.053 1.00 95.19 81 THR A N 1
ATOM 622 C CA . THR A 1 81 ? 15.825 13.376 3.834 1.00 95.19 81 THR A CA 1
ATOM 623 C C . THR A 1 81 ? 15.327 12.105 3.164 1.00 95.19 81 THR A C 1
ATOM 625 O O . THR A 1 81 ? 14.776 12.163 2.064 1.00 95.19 81 THR A O 1
ATOM 628 N N . GLN A 1 82 ? 15.515 10.963 3.825 1.00 94.31 82 GLN A N 1
ATOM 629 C CA . GLN A 1 82 ? 14.955 9.699 3.353 1.00 94.31 82 GLN A CA 1
ATOM 630 C C . GLN A 1 82 ? 13.452 9.635 3.649 1.00 94.31 82 GLN A C 1
ATOM 632 O O . GLN A 1 82 ? 13.020 10.133 4.694 1.00 94.31 82 GLN A O 1
ATOM 637 N N . PRO A 1 83 ? 12.650 9.060 2.737 1.00 95.25 83 PRO A N 1
ATOM 638 C CA . PRO A 1 83 ? 11.225 8.897 2.966 1.00 95.25 83 PRO A CA 1
ATOM 639 C C . PRO A 1 83 ? 10.984 7.915 4.116 1.00 95.25 83 PRO A C 1
ATOM 641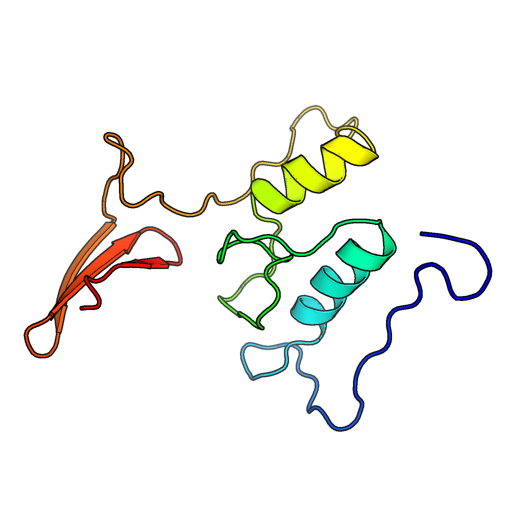 O O . PRO A 1 83 ? 11.704 6.929 4.260 1.00 95.25 83 PRO A O 1
ATOM 644 N N . VAL A 1 84 ? 9.951 8.188 4.909 1.00 96.25 84 VAL A N 1
ATOM 645 C CA . VAL A 1 84 ? 9.438 7.277 5.936 1.00 96.25 84 VAL A CA 1
ATOM 646 C C . VAL A 1 84 ? 7.991 6.980 5.585 1.00 96.25 84 VAL A C 1
ATOM 648 O O . VAL A 1 84 ? 7.205 7.909 5.384 1.00 96.25 84 VAL A O 1
ATOM 651 N N . GLY A 1 85 ? 7.664 5.697 5.476 1.00 96.38 85 GLY A N 1
ATOM 652 C CA . GLY A 1 85 ? 6.312 5.234 5.189 1.00 96.38 85 GLY A CA 1
ATOM 653 C C . GLY A 1 85 ? 5.551 4.889 6.470 1.00 96.38 85 GLY A C 1
ATOM 654 O O . GLY A 1 85 ? 6.165 4.661 7.518 1.00 96.38 85 GLY A O 1
ATOM 655 N N . PRO A 1 86 ? 4.210 4.819 6.423 1.00 96.94 86 PRO A N 1
ATOM 656 C CA . PRO A 1 86 ? 3.443 4.208 7.498 1.00 96.94 86 PRO A CA 1
ATOM 657 C C . PRO A 1 86 ? 3.872 2.748 7.699 1.00 96.94 86 PRO A C 1
ATOM 659 O O . PRO A 1 86 ? 4.115 2.021 6.732 1.00 96.94 86 PRO A O 1
ATOM 662 N N . GLN A 1 87 ? 3.923 2.323 8.959 1.00 97.38 87 GLN A N 1
ATOM 663 C CA . GLN A 1 87 ? 4.164 0.935 9.350 1.00 97.38 87 GLN A CA 1
ATOM 664 C C . GLN A 1 87 ? 2.850 0.289 9.772 1.00 97.38 87 GLN A C 1
ATOM 666 O O . GLN A 1 87 ? 2.012 0.927 10.415 1.00 97.38 87 GLN A O 1
ATOM 671 N N . THR A 1 88 ? 2.668 -0.974 9.411 1.00 97.75 88 THR A N 1
ATOM 672 C CA . THR A 1 88 ? 1.519 -1.751 9.867 1.00 97.75 88 THR A CA 1
ATOM 673 C C . THR A 1 88 ? 1.708 -2.145 11.333 1.00 97.75 88 THR A C 1
ATOM 675 O O . THR A 1 88 ? 2.763 -2.671 11.683 1.00 97.75 88 THR A O 1
ATOM 678 N N . PRO A 1 89 ? 0.719 -1.904 12.215 1.00 97.75 89 PRO A N 1
ATOM 679 C CA . PRO A 1 89 ? 0.819 -2.267 13.623 1.00 97.75 89 PRO A CA 1
ATOM 680 C C . PRO A 1 89 ? 0.989 -3.777 13.825 1.00 97.75 89 PRO A C 1
ATOM 682 O O . PRO A 1 89 ? 0.176 -4.574 13.355 1.00 97.75 89 PRO A O 1
ATOM 685 N N . GLU A 1 90 ? 2.002 -4.170 1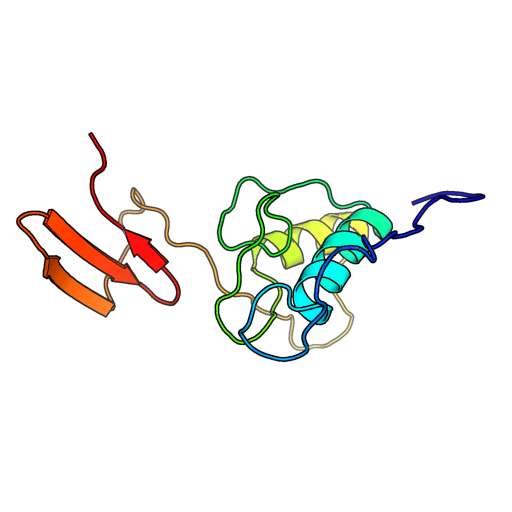4.594 1.00 97.62 90 GLU A N 1
ATOM 686 C CA . GLU A 1 90 ? 2.212 -5.561 14.993 1.00 97.62 90 GLU A CA 1
ATOM 687 C C . GLU A 1 90 ? 1.438 -5.888 16.277 1.00 97.62 90 GLU A C 1
ATOM 689 O O . GLU A 1 90 ? 1.706 -5.341 17.345 1.00 97.62 90 GLU A O 1
ATOM 694 N N . VAL A 1 91 ? 0.498 -6.837 16.194 1.00 96.94 91 VAL A N 1
ATOM 695 C CA . VAL A 1 91 ? -0.416 -7.199 17.300 1.00 96.94 91 VAL A CA 1
ATOM 696 C C . VAL A 1 91 ? 0.321 -7.658 18.566 1.00 96.94 91 VAL A C 1
ATOM 698 O O . VAL A 1 91 ? -0.169 -7.452 19.675 1.00 96.94 91 VAL A O 1
ATOM 701 N N . CYS A 1 92 ? 1.483 -8.297 18.414 1.00 96.94 92 CYS A N 1
ATOM 702 C CA . CYS A 1 92 ? 2.261 -8.841 19.528 1.00 96.94 92 CYS A CA 1
ATOM 703 C C . CYS A 1 92 ? 3.456 -7.965 19.935 1.00 96.94 92 CYS A C 1
ATOM 705 O O . CYS A 1 92 ? 4.199 -8.368 20.833 1.00 96.94 92 CYS A O 1
ATOM 707 N N . ASP A 1 93 ? 3.653 -6.792 19.322 1.00 97.69 93 ASP A N 1
ATOM 708 C CA . ASP A 1 93 ? 4.705 -5.879 19.766 1.00 97.69 93 ASP A CA 1
ATOM 709 C C . ASP A 1 93 ? 4.349 -5.291 21.138 1.00 97.69 93 ASP A C 1
ATOM 711 O O . ASP A 1 93 ? 3.331 -4.629 21.334 1.00 97.69 93 ASP A O 1
ATOM 715 N N . SER A 1 94 ? 5.242 -5.499 22.105 1.00 97.81 94 SER A N 1
ATOM 716 C CA . SER A 1 94 ? 5.179 -4.906 23.445 1.00 97.81 94 SER A CA 1
ATOM 717 C C . SER A 1 94 ? 5.095 -3.374 23.464 1.00 97.81 94 SER A C 1
ATOM 719 O O . SER A 1 94 ? 4.689 -2.804 24.477 1.00 97.81 94 SER A O 1
ATOM 721 N N . LYS A 1 95 ? 5.491 -2.700 22.378 1.00 97.81 95 LYS A N 1
ATOM 722 C CA . LYS A 1 95 ? 5.422 -1.242 22.227 1.00 97.81 95 LYS A CA 1
ATOM 723 C C . LYS A 1 95 ? 4.138 -0.765 21.547 1.00 97.81 95 LYS A C 1
ATOM 725 O O . LYS A 1 95 ? 3.979 0.445 21.373 1.00 97.81 95 LYS A O 1
ATOM 730 N N . LEU A 1 96 ? 3.233 -1.672 21.170 1.00 97.81 96 LEU A N 1
ATOM 731 C CA . LEU A 1 96 ? 1.964 -1.316 20.551 1.00 97.81 96 LEU A CA 1
ATOM 732 C C . LEU A 1 96 ? 1.167 -0.375 21.464 1.00 97.81 96 LEU A C 1
ATOM 734 O O . LEU A 1 96 ? 0.980 -0.616 22.657 1.00 97.81 96 LEU A O 1
ATOM 738 N N . THR A 1 97 ? 0.676 0.707 20.871 1.00 98.25 97 THR A N 1
ATOM 739 C CA . THR A 1 97 ? -0.242 1.660 21.497 1.00 98.25 97 THR A CA 1
ATOM 740 C C . THR A 1 97 ? -1.489 1.787 20.632 1.00 98.25 97 THR A C 1
ATOM 742 O O . THR A 1 97 ? -1.483 1.403 19.462 1.00 98.25 97 THR A O 1
ATOM 745 N N . PHE A 1 98 ? -2.569 2.309 21.209 1.00 98.25 98 PHE A N 1
ATOM 746 C CA . PHE A 1 98 ? -3.856 2.440 20.531 1.00 98.25 98 PHE A CA 1
ATOM 747 C C . PHE A 1 98 ? -4.297 3.897 20.500 1.00 98.25 98 PHE A C 1
ATOM 749 O O . PHE A 1 98 ? -4.140 4.611 21.491 1.00 98.25 98 PHE A O 1
ATOM 756 N N . ASP A 1 99 ? -4.901 4.301 19.386 1.00 98.62 99 ASP A N 1
ATOM 757 C CA . ASP A 1 99 ? -5.449 5.648 19.225 1.00 98.62 99 ASP A CA 1
ATOM 758 C C . ASP A 1 99 ? -6.877 5.716 19.788 1.00 98.62 99 ASP A C 1
ATOM 760 O O . ASP A 1 99 ? -7.268 6.699 20.417 1.00 98.62 99 ASP A O 1
ATOM 764 N N . ALA A 1 100 ? -7.657 4.645 19.599 1.00 98.62 100 ALA A N 1
ATOM 765 C CA . ALA A 1 100 ? -8.992 4.487 20.169 1.00 98.62 100 ALA A CA 1
ATOM 766 C C . ALA A 1 100 ? -9.336 3.009 20.400 1.00 98.62 100 ALA A C 1
ATOM 768 O O . ALA A 1 100 ? -8.840 2.119 19.710 1.00 98.62 100 ALA A O 1
ATOM 769 N N . ILE A 1 101 ? -10.224 2.743 21.360 1.00 98.50 101 ILE A N 1
ATOM 770 C CA . ILE A 1 101 ? -10.772 1.408 21.633 1.00 98.50 101 ILE A CA 1
ATOM 771 C C . ILE A 1 101 ? -12.267 1.561 21.902 1.00 98.50 101 ILE A C 1
ATOM 773 O O . ILE A 1 101 ? -12.677 2.446 22.655 1.00 98.50 101 ILE A O 1
ATOM 777 N N . THR A 1 102 ? -13.092 0.709 21.300 1.00 98.38 102 THR A N 1
ATOM 778 C CA . THR A 1 102 ? -14.538 0.696 21.556 1.00 98.38 102 THR A CA 1
ATOM 779 C C . THR A 1 102 ? -15.115 -0.711 21.464 1.00 98.38 102 THR A C 1
ATOM 781 O O . THR A 1 102 ? -14.456 -1.642 21.005 1.00 98.38 102 THR A O 1
ATOM 784 N N . THR A 1 103 ? -16.367 -0.862 21.890 1.00 98.06 103 THR A N 1
ATOM 785 C CA . THR A 1 103 ? -17.127 -2.101 21.703 1.00 98.06 103 THR A CA 1
ATOM 786 C C . THR A 1 103 ? -18.148 -1.930 20.584 1.00 98.06 103 THR A C 1
ATOM 788 O O . THR A 1 103 ? -18.836 -0.912 20.514 1.00 98.06 103 THR A O 1
ATOM 791 N N . ILE A 1 104 ? -18.259 -2.921 19.699 1.00 97.12 104 ILE A N 1
ATOM 792 C CA . ILE A 1 104 ? -19.244 -2.943 18.611 1.00 97.12 104 ILE A CA 1
ATOM 793 C C . ILE A 1 104 ? -19.861 -4.337 18.565 1.00 97.12 104 ILE A C 1
ATOM 795 O O . ILE A 1 104 ? -19.168 -5.320 18.336 1.00 97.12 104 ILE A O 1
ATOM 799 N N . ARG A 1 105 ? -21.179 -4.432 18.796 1.00 96.00 105 ARG A N 1
ATOM 800 C CA . ARG A 1 105 ? -21.940 -5.702 18.748 1.00 96.00 105 ARG A CA 1
ATOM 801 C C . ARG A 1 105 ? -21.353 -6.832 19.620 1.00 96.00 105 ARG A C 1
ATOM 803 O O . ARG A 1 105 ? -21.486 -8.000 19.281 1.00 96.00 105 ARG A O 1
ATOM 810 N N . GLY A 1 106 ? -20.743 -6.485 20.755 1.00 94.75 106 GLY A N 1
ATOM 811 C CA . GLY A 1 106 ? -20.139 -7.444 21.690 1.00 94.75 106 GLY A CA 1
ATOM 812 C C . GLY A 1 106 ? -18.671 -7.786 21.409 1.00 94.75 106 GLY A C 1
ATOM 813 O O . GLY A 1 106 ? -18.053 -8.452 22.232 1.00 94.75 106 GLY A O 1
ATOM 814 N N . GLU A 1 107 ? -18.095 -7.298 20.308 1.00 97.00 107 GLU A N 1
ATOM 815 C CA . GLU A 1 107 ? -16.662 -7.396 20.016 1.00 97.00 107 GLU A CA 1
ATOM 816 C C . GLU A 1 107 ? -15.918 -6.146 20.503 1.00 97.00 107 GLU A C 1
ATOM 818 O O . GLU A 1 107 ? -16.488 -5.051 20.553 1.00 97.00 107 GLU A O 1
ATOM 823 N N . VAL A 1 108 ? -14.634 -6.298 20.838 1.00 97.69 108 VAL A N 1
ATOM 824 C CA . VAL A 1 108 ? -13.730 -5.177 21.131 1.00 97.69 108 VAL A CA 1
ATOM 825 C C . VAL A 1 108 ? -12.945 -4.840 19.868 1.00 97.69 108 VAL A C 1
ATOM 827 O O . VAL A 1 108 ? -12.274 -5.701 19.302 1.00 97.69 108 VAL A O 1
ATOM 830 N N . MET A 1 109 ? -13.026 -3.579 19.452 1.00 98.19 109 MET A N 1
ATOM 831 C CA . MET A 1 109 ? -12.318 -3.034 18.298 1.00 98.19 109 MET A CA 1
ATOM 832 C C . MET A 1 109 ? -11.222 -2.092 18.791 1.00 98.19 109 MET A C 1
ATOM 834 O O . MET A 1 109 ? -11.507 -1.120 19.496 1.00 98.19 109 MET A O 1
ATOM 838 N N . PHE A 1 110 ? -9.982 -2.374 18.404 1.00 98.50 110 PHE A N 1
ATOM 839 C CA . PHE A 1 110 ? -8.814 -1.538 18.670 1.00 98.50 110 PHE A CA 1
ATOM 840 C C . PHE A 1 110 ? -8.452 -0.791 17.389 1.00 98.50 110 PHE A C 1
ATOM 842 O O . PHE A 1 110 ? -8.368 -1.414 16.335 1.00 98.50 110 PHE A O 1
ATOM 849 N N . PHE A 1 111 ? -8.226 0.515 17.459 1.00 98.44 111 PHE A N 1
ATOM 850 C CA . PHE A 1 111 ? -7.886 1.340 16.302 1.00 98.44 111 PHE A CA 1
ATOM 851 C C . PHE A 1 111 ? -6.477 1.895 16.449 1.00 98.44 111 PHE A C 1
ATOM 853 O O . PHE A 1 111 ? -6.110 2.407 17.514 1.00 98.44 111 PHE A O 1
ATOM 860 N N . LYS A 1 112 ? -5.703 1.789 15.369 1.00 98.19 112 LYS A N 1
ATOM 861 C CA . LYS A 1 112 ? -4.361 2.348 15.275 1.00 98.19 112 LYS A CA 1
ATOM 862 C C . LYS A 1 112 ? -4.075 2.789 13.843 1.00 98.19 112 LYS A C 1
ATOM 864 O O . LYS A 1 112 ? -4.080 1.968 12.929 1.00 98.19 112 LYS A O 1
ATOM 869 N N . ASP A 1 113 ? -3.822 4.079 13.661 1.00 96.00 113 ASP A N 1
ATOM 870 C CA . ASP A 1 113 ? -3.545 4.721 12.382 1.00 96.00 113 ASP A CA 1
ATOM 871 C C . ASP A 1 113 ? -4.631 4.377 11.338 1.00 96.00 113 ASP A C 1
ATOM 873 O O . ASP A 1 113 ? -5.799 4.724 11.516 1.00 96.00 113 ASP A O 1
ATOM 877 N N . ARG A 1 114 ? -4.284 3.672 10.255 1.00 95.81 114 ARG A N 1
ATOM 878 C CA . ARG A 1 114 ? -5.233 3.265 9.197 1.00 95.81 114 ARG A CA 1
ATOM 879 C C . ARG A 1 114 ? -5.911 1.916 9.463 1.00 95.81 114 ARG A C 1
ATOM 881 O O . ARG A 1 114 ? -6.649 1.429 8.609 1.00 95.81 114 ARG A O 1
ATOM 888 N N . PHE A 1 115 ? -5.645 1.293 10.608 1.00 97.50 115 PHE A N 1
ATOM 889 C CA . PHE A 1 115 ? -5.996 -0.096 10.880 1.00 97.50 115 PHE A CA 1
ATOM 890 C C . PHE A 1 115 ? -6.972 -0.219 12.044 1.00 97.50 115 PHE A C 1
ATOM 892 O O . PHE A 1 115 ? -6.950 0.549 13.010 1.00 97.50 115 PHE A O 1
ATOM 899 N N . TYR A 1 116 ? -7.794 -1.260 11.968 1.00 97.38 116 TYR A N 1
ATOM 900 C CA . TYR A 1 116 ? -8.488 -1.796 13.126 1.00 97.38 116 TYR A CA 1
ATOM 901 C C . TYR A 1 116 ? -8.008 -3.223 13.395 1.00 97.38 116 TYR A C 1
ATOM 903 O O . TYR A 1 116 ? -7.669 -3.968 12.477 1.00 97.38 116 TYR A O 1
ATOM 911 N N . MET A 1 117 ? -8.013 -3.614 14.662 1.00 98.06 117 MET A N 1
ATOM 912 C CA . MET A 1 117 ? -7.698 -4.957 15.131 1.00 98.06 117 MET A CA 1
ATOM 913 C C . MET A 1 117 ? -8.865 -5.466 15.974 1.00 98.06 117 MET A C 1
ATOM 915 O O . MET A 1 117 ? -9.468 -4.720 16.749 1.00 98.06 117 MET A O 1
ATOM 919 N N . ARG A 1 118 ? -9.177 -6.751 15.826 1.00 96.88 118 ARG A N 1
ATOM 920 C CA . ARG A 1 118 ? -10.147 -7.480 16.647 1.00 96.88 118 ARG A CA 1
ATOM 921 C C . ARG A 1 118 ? -9.704 -8.928 16.767 1.00 96.88 118 ARG A C 1
ATOM 923 O O . ARG A 1 118 ? -9.037 -9.444 15.872 1.00 96.88 118 ARG A O 1
ATOM 930 N N . THR A 1 119 ? -10.107 -9.608 17.831 1.00 93.44 119 THR A N 1
ATOM 931 C CA . THR A 1 119 ? -9.951 -11.063 17.896 1.00 93.44 119 THR A CA 1
ATOM 932 C C . THR A 1 119 ? -10.935 -11.713 16.931 1.00 93.44 119 THR A C 1
ATOM 934 O O . THR A 1 119 ? -12.129 -11.424 17.002 1.00 93.44 119 THR A O 1
ATOM 937 N N . ASN A 1 120 ? -10.448 -12.584 16.051 1.00 87.88 120 ASN A N 1
ATOM 938 C CA . ASN A 1 120 ? -11.279 -13.373 15.148 1.00 87.88 120 ASN A CA 1
ATOM 939 C C . ASN A 1 120 ? -11.092 -14.861 15.501 1.00 87.88 120 ASN A C 1
ATOM 941 O O . ASN A 1 120 ? -9.982 -15.358 15.298 1.00 87.88 120 ASN A O 1
ATOM 945 N N . PRO A 1 121 ? -12.091 -15.519 16.116 1.00 72.50 121 PRO A N 1
ATOM 946 C CA . PRO A 1 121 ? -12.009 -16.927 16.505 1.00 72.50 121 PRO A CA 1
ATOM 947 C C . PRO A 1 121 ? -12.020 -17.890 15.311 1.00 72.50 121 PRO A C 1
ATOM 949 O O . PRO A 1 121 ? -12.494 -17.498 14.220 1.00 72.50 121 PRO A O 1
#

Nearest PDB structures (foldseek):
  1su3-assembly2_B  TM=9.939E-01  e=1.218E-15  Homo sapiens
  1su3-assembly1_A  TM=9.989E-01  e=2.943E-15  Homo sapiens
  2clt-assembly2_B  TM=9.570E-01  e=8.585E-15  Homo sapiens
  1fbl-assembly1_A-2  TM=9.407E-01  e=1.105E-14  Sus scrofa
  1cgl-assembly2_B  TM=9.949E-01  e=3.065E-09  Homo sapiens